Protein AF-A0A5S3TM80-F1 (afdb_monomer)

Sequence (150 aa):
MHKAQFGEVESIKKPPHYEAIHQLALDIVNAPNKQQEWAAYNKIKEICDKFAGTPLDHPFQWETLADFTYQKPEVALSYYFKALELAMLFKLEDYLASINFAIAENYLEKANKAQALNFANTALTFAEQAADDELQLEINELILEANSLP

Solvent-accessible surface area (backbone atoms only — not comparable to full-atom values): 7922 Å² total; per-residue (Å²): 141,88,72,69,71,66,60,56,61,61,51,70,75,47,57,83,52,47,70,62,46,51,52,32,52,52,40,35,78,67,34,94,45,69,68,52,22,49,54,26,50,50,52,42,46,49,54,44,67,74,29,58,93,42,97,64,47,51,28,67,56,30,39,57,46,19,70,74,27,70,94,40,58,74,59,16,49,54,28,31,53,54,13,43,54,42,18,61,74,68,66,36,50,69,56,44,13,54,43,27,37,56,52,10,53,58,24,43,78,68,67,34,40,72,56,12,45,55,28,26,55,52,10,39,58,27,19,61,74,66,66,36,66,66,60,37,50,57,37,50,51,51,47,55,54,36,66,68,51,134

Mean predicted aligned error: 4.56 Å

pLDDT: mean 93.13, std 14.18, range [37.88, 98.88]

Radius of gyration: 16.48 Å; Cα contacts (8 Å, |Δi|>4): 174; chains: 1; bounding box: 35×47×52 Å

Secondary structure (DSSP, 8-state):
---SHHHHHHHHTS-TTHHHHHHHHHHHHT-SSHHHHHHHHHHHHHHHHHHTTSTT--HHHHHHHHHTTTT-HHHHHHHHHHHHHHHHHHT-HHHHHHHHHHHHHHHHHTT-HHHHHHHHHHHHHHHHHHT-HHHHHHHHHHHHHHHH--

Foldseek 3Di:
DPDPPPVVLVVQQDQLCVVLLVVLLVQLVPPPDPVSNVVSLVVLVVVQVVCPPHSNHALVSLQSSLVSVVVPLVVSLVSLVSSCVRCVVSVPLQSLLVSLQVQLVSCVVVLNLVSNLVSLVSSLVSCVVVVVVVSNVVSVVSNVSSVPRD

Nearest PDB structures (foldseek):
  4a1s-assembly1_B  TM=7.843E-01  e=2.585E-02  Drosophila melanogaster
  3sf4-assembly3_C  TM=8.174E-01  e=5.641E-02  Homo sapiens
  4wnf-assembly1_A  TM=7.995E-01  e=6.855E-02  Homo sapiens
  4g2v-assembly1_A  TM=8.040E-01  e=9.185E-02  Mus musculus
  8j07-assembly1_d3  TM=7.378E-01  e=1.116E-01  Homo sapiens

Structure (mmCIF, N/CA/C/O backbone):
data_AF-A0A5S3TM80-F1
#
_entry.id   AF-A0A5S3TM80-F1
#
loop_
_atom_site.group_PDB
_atom_site.id
_atom_site.type_symbol
_atom_site.label_atom_id
_atom_site.label_alt_id
_atom_site.label_comp_id
_atom_site.label_asym_id
_atom_site.label_entity_id
_atom_site.label_seq_id
_atom_site.pdbx_PDB_ins_code
_atom_site.Cartn_x
_atom_site.Cartn_y
_atom_site.Cartn_z
_atom_site.occupancy
_atom_site.B_iso_or_equiv
_atom_site.auth_seq_id
_atom_site.auth_comp_id
_atom_site.auth_asym_id
_atom_site.auth_atom_id
_atom_site.pdbx_PDB_model_num
ATOM 1 N N . MET A 1 1 ? 11.636 24.525 -30.839 1.00 37.88 1 MET A N 1
ATOM 2 C CA . MET A 1 1 ? 11.981 23.231 -30.213 1.00 37.88 1 MET A CA 1
ATOM 3 C C . MET A 1 1 ? 11.104 23.066 -28.977 1.00 37.88 1 MET A C 1
ATOM 5 O O . MET A 1 1 ? 11.407 23.665 -27.958 1.00 37.88 1 MET A O 1
ATOM 9 N N . HIS A 1 2 ? 9.953 22.395 -29.091 1.00 44.50 2 HIS A N 1
ATOM 10 C CA . HIS A 1 2 ? 9.015 22.231 -27.965 1.00 44.50 2 HIS A CA 1
ATOM 11 C C . HIS A 1 2 ? 8.104 21.008 -28.192 1.00 44.50 2 HIS A C 1
ATOM 13 O O . HIS A 1 2 ? 6.896 21.125 -28.348 1.00 44.50 2 HIS A O 1
ATOM 19 N N . LYS A 1 3 ? 8.711 19.821 -28.337 1.00 40.41 3 LYS A N 1
ATOM 20 C CA . LYS A 1 3 ? 7.982 18.542 -28.467 1.00 40.41 3 LYS A CA 1
ATOM 21 C C . LYS A 1 3 ? 8.436 17.451 -27.484 1.00 40.41 3 LYS A C 1
ATOM 23 O O . LYS A 1 3 ? 7.813 16.402 -27.454 1.00 40.41 3 LYS A O 1
ATOM 28 N N . ALA A 1 4 ? 9.473 17.683 -26.673 1.00 44.47 4 ALA A N 1
ATOM 29 C CA . ALA A 1 4 ? 10.022 16.657 -25.776 1.00 44.47 4 ALA A CA 1
ATOM 30 C C . ALA A 1 4 ? 9.222 16.471 -24.469 1.00 44.47 4 ALA A C 1
ATOM 32 O O . ALA A 1 4 ? 9.268 15.406 -23.872 1.00 44.47 4 ALA A O 1
ATOM 33 N N . GLN A 1 5 ? 8.441 17.470 -24.049 1.00 42.34 5 GLN A N 1
ATOM 34 C CA . GLN A 1 5 ? 7.884 17.501 -22.693 1.00 42.34 5 GLN A CA 1
ATOM 35 C C . GLN A 1 5 ? 6.614 16.651 -22.501 1.00 42.34 5 GLN A C 1
ATOM 37 O O . GLN A 1 5 ? 6.287 16.300 -21.377 1.00 42.34 5 GLN A O 1
ATOM 42 N N . PHE A 1 6 ? 5.906 16.279 -23.575 1.00 40.00 6 PHE A N 1
ATOM 43 C CA . PHE A 1 6 ? 4.679 15.472 -23.467 1.00 40.00 6 PHE A CA 1
ATOM 44 C C . PHE A 1 6 ? 4.953 13.963 -23.359 1.00 40.00 6 PHE A C 1
ATOM 46 O O . PHE A 1 6 ? 4.202 13.262 -22.691 1.00 40.00 6 PHE A O 1
ATOM 53 N N . GLY A 1 7 ? 6.042 13.465 -23.960 1.00 39.78 7 GLY A N 1
ATOM 54 C CA . GLY A 1 7 ? 6.388 12.037 -23.922 1.00 39.78 7 GLY A CA 1
ATOM 55 C C . GLY A 1 7 ? 6.984 11.581 -22.586 1.00 39.78 7 GLY A C 1
ATOM 56 O O . GLY A 1 7 ? 6.735 10.461 -22.154 1.00 39.78 7 GLY A O 1
ATOM 57 N N . GLU A 1 8 ? 7.734 12.453 -21.905 1.00 46.50 8 GLU A N 1
ATOM 58 C CA . GLU A 1 8 ? 8.331 12.135 -20.601 1.00 46.50 8 GLU A CA 1
ATOM 59 C C . GLU A 1 8 ? 7.269 12.053 -19.492 1.00 46.50 8 GLU A C 1
ATOM 61 O O . GLU A 1 8 ? 7.284 11.112 -18.703 1.00 46.50 8 GLU A O 1
ATOM 66 N N . VAL A 1 9 ? 6.286 12.962 -19.478 1.00 48.94 9 VAL A N 1
ATOM 67 C CA . VAL A 1 9 ? 5.228 12.997 -18.446 1.00 48.94 9 VAL A CA 1
ATOM 68 C C . VAL A 1 9 ? 4.301 11.778 -18.529 1.00 48.94 9 VAL A C 1
ATOM 70 O O . VAL A 1 9 ? 3.896 11.243 -17.501 1.00 48.94 9 VAL A O 1
ATOM 73 N N . GLU A 1 10 ? 3.995 11.291 -19.734 1.00 51.66 10 GLU A N 1
ATOM 74 C CA . GLU A 1 10 ? 3.165 10.092 -19.924 1.00 51.66 10 GLU A CA 1
ATOM 75 C C . GLU A 1 10 ? 3.924 8.797 -19.580 1.00 51.66 10 GLU A C 1
ATOM 77 O O . GLU A 1 10 ? 3.322 7.825 -19.123 1.00 51.66 10 GLU A O 1
ATOM 82 N N . SER A 1 11 ? 5.256 8.794 -19.736 1.00 59.44 11 SER A N 1
ATOM 83 C CA . SER A 1 11 ? 6.105 7.660 -19.347 1.00 59.44 11 SER A CA 1
ATOM 84 C C . SER A 1 11 ? 6.215 7.478 -17.831 1.00 59.44 11 SER A C 1
ATOM 86 O O . SER A 1 11 ? 6.254 6.343 -17.371 1.00 59.44 11 SER A O 1
ATOM 88 N N . ILE A 1 12 ? 6.189 8.572 -17.059 1.00 63.25 12 ILE A N 1
ATOM 89 C CA . ILE A 1 12 ? 6.304 8.548 -15.589 1.00 63.25 12 ILE A CA 1
ATOM 90 C C . ILE A 1 12 ? 5.065 7.930 -14.928 1.00 63.25 12 ILE A C 1
ATOM 92 O O . ILE A 1 12 ? 5.178 7.333 -13.864 1.00 63.25 12 ILE A O 1
ATOM 96 N N . LYS A 1 13 ? 3.890 8.030 -15.566 1.00 74.81 13 LYS A N 1
ATOM 97 C CA . LYS A 1 13 ? 2.640 7.448 -15.051 1.00 74.81 13 LYS A CA 1
ATOM 98 C C . LYS A 1 13 ? 2.582 5.923 -15.147 1.00 74.81 13 LYS A C 1
ATOM 100 O O . LYS A 1 13 ? 1.750 5.309 -14.488 1.00 74.81 13 LYS A O 1
ATOM 105 N N . LYS A 1 14 ? 3.392 5.310 -16.015 1.00 86.75 14 LYS A N 1
ATOM 106 C CA . LYS A 1 14 ? 3.361 3.862 -16.235 1.00 86.75 14 LYS A CA 1
ATOM 107 C C . LYS A 1 14 ? 4.418 3.195 -15.362 1.00 86.75 14 LYS A C 1
ATOM 109 O O . LYS A 1 14 ? 5.595 3.514 -15.527 1.00 86.75 14 LYS A O 1
ATOM 114 N N . PRO A 1 15 ? 4.049 2.221 -14.512 1.0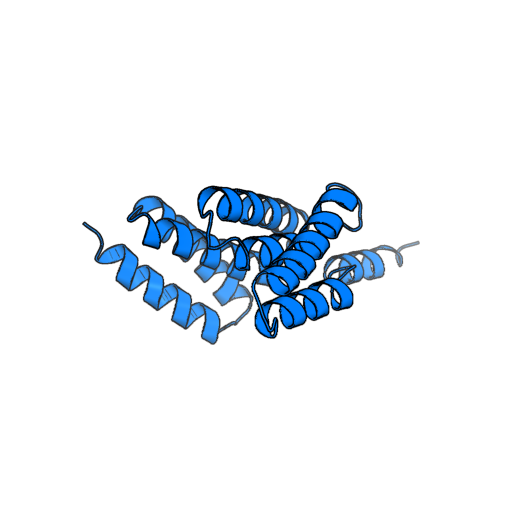0 91.75 15 PRO A N 1
ATOM 115 C CA . PRO A 1 15 ? 5.030 1.502 -13.717 1.00 91.75 15 PRO A CA 1
ATOM 116 C C . PRO A 1 15 ? 6.022 0.771 -14.637 1.00 91.75 15 PRO A C 1
ATOM 118 O O . PRO A 1 15 ? 5.607 -0.112 -15.395 1.00 91.75 15 PRO A O 1
ATOM 121 N N . PRO A 1 16 ? 7.333 1.068 -14.573 1.00 93.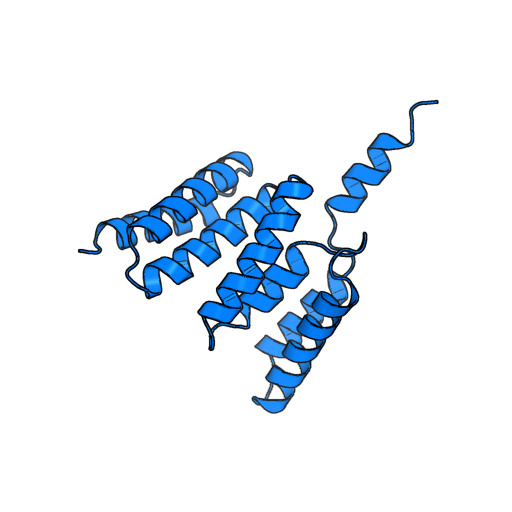12 16 PRO A N 1
ATOM 122 C CA . PRO A 1 16 ? 8.324 0.482 -15.482 1.00 93.12 16 PRO A CA 1
ATOM 123 C C . PRO A 1 16 ? 8.429 -1.045 -15.379 1.00 93.12 16 PRO A C 1
ATOM 125 O O . PRO A 1 16 ? 8.865 -1.717 -16.314 1.00 93.12 16 PRO A O 1
ATOM 128 N N . HIS A 1 17 ? 8.022 -1.593 -14.234 1.00 94.94 17 HIS A N 1
ATOM 129 C CA . HIS A 1 17 ? 8.066 -3.016 -13.913 1.00 94.94 17 HIS A CA 1
ATOM 130 C C . HIS A 1 17 ? 6.675 -3.625 -13.706 1.00 94.94 17 HIS A C 1
ATOM 132 O O . HIS A 1 17 ? 6.578 -4.662 -13.056 1.00 94.94 17 HIS A O 1
ATOM 138 N N . TYR A 1 18 ? 5.619 -3.008 -14.262 1.00 96.06 18 TYR A N 1
ATOM 139 C CA . TYR A 1 18 ? 4.230 -3.438 -14.063 1.00 96.06 18 TYR A CA 1
ATOM 140 C C . TYR A 1 18 ? 4.043 -4.949 -14.243 1.00 96.06 18 TYR A C 1
ATOM 142 O O . TYR A 1 18 ? 3.686 -5.631 -13.291 1.00 96.06 18 TYR A O 1
ATOM 150 N N . GLU A 1 19 ? 4.376 -5.485 -15.421 1.00 97.31 19 GLU A N 1
ATOM 151 C CA . GLU A 1 19 ? 4.172 -6.906 -15.745 1.00 97.31 19 GLU A CA 1
ATOM 152 C C . GLU A 1 19 ? 4.916 -7.846 -14.788 1.00 97.31 19 GLU A C 1
ATOM 154 O O . GLU A 1 19 ? 4.380 -8.861 -14.349 1.00 97.31 19 GLU A O 1
ATOM 159 N N . ALA A 1 20 ? 6.157 -7.501 -14.433 1.00 98.00 20 ALA A N 1
ATOM 160 C CA . ALA A 1 20 ? 6.971 -8.325 -13.546 1.00 98.00 20 ALA A CA 1
ATOM 161 C C . ALA A 1 20 ? 6.411 -8.334 -12.118 1.00 98.00 20 ALA A C 1
ATOM 163 O O . ALA A 1 20 ? 6.294 -9.396 -11.512 1.00 98.00 20 ALA A O 1
ATOM 164 N N . ILE A 1 21 ? 6.052 -7.163 -11.591 1.00 98.44 21 ILE A N 1
ATOM 165 C CA . ILE A 1 21 ? 5.494 -7.018 -10.243 1.00 98.44 21 ILE A CA 1
ATOM 166 C C . ILE A 1 21 ? 4.097 -7.641 -10.171 1.00 98.44 21 ILE A C 1
ATOM 168 O O . ILE A 1 21 ? 3.826 -8.395 -9.243 1.00 98.44 21 ILE A O 1
ATOM 172 N N . HIS A 1 22 ? 3.245 -7.410 -11.174 1.00 98.00 22 HIS A N 1
ATOM 173 C CA . HIS A 1 22 ? 1.907 -7.991 -11.246 1.00 98.00 22 HIS A CA 1
ATOM 174 C C . HIS A 1 22 ? 1.956 -9.522 -11.296 1.00 98.00 22 HIS A C 1
ATOM 176 O O . HIS A 1 22 ? 1.273 -10.184 -10.518 1.00 98.00 22 HIS A O 1
ATOM 182 N N . GLN A 1 23 ? 2.818 -10.104 -12.138 1.00 98.56 23 GLN A N 1
ATOM 183 C CA . GLN A 1 23 ? 2.980 -11.557 -12.176 1.00 98.56 23 GLN A CA 1
ATOM 184 C C . GLN A 1 23 ? 3.478 -12.111 -10.834 1.00 98.56 23 GLN A C 1
ATOM 186 O O . GLN A 1 23 ? 2.976 -13.130 -10.374 1.00 98.56 23 GLN A O 1
ATOM 191 N N . LEU A 1 24 ? 4.426 -11.439 -10.173 1.00 98.69 24 LEU A N 1
ATOM 192 C CA . LEU A 1 24 ? 4.900 -11.864 -8.853 1.00 98.69 24 LEU A CA 1
ATOM 193 C C . LEU A 1 24 ? 3.817 -11.744 -7.774 1.00 98.69 24 LEU A C 1
ATOM 195 O O . LEU A 1 24 ? 3.737 -12.610 -6.909 1.00 98.69 24 LEU A O 1
ATOM 199 N N . ALA A 1 25 ? 2.961 -10.724 -7.834 1.00 98.50 25 ALA A N 1
ATOM 200 C CA . ALA A 1 25 ? 1.801 -10.604 -6.955 1.00 98.50 25 ALA A CA 1
ATOM 201 C C . ALA A 1 25 ? 0.832 -11.783 -7.148 1.00 98.50 25 ALA A C 1
ATOM 203 O O . ALA A 1 25 ? 0.403 -12.405 -6.175 1.00 98.50 25 ALA A O 1
ATOM 204 N N . LEU A 1 26 ? 0.551 -12.162 -8.401 1.00 98.50 26 LEU A N 1
ATOM 205 C CA . LEU A 1 26 ? -0.233 -13.361 -8.707 1.00 98.50 26 LEU A CA 1
ATOM 206 C C . LEU A 1 26 ? 0.451 -14.637 -8.200 1.00 98.50 26 LEU A C 1
ATOM 208 O O . LEU A 1 26 ? -0.232 -15.524 -7.689 1.00 98.50 26 LEU A O 1
ATOM 212 N N . ASP A 1 27 ? 1.777 -14.737 -8.306 1.00 98.62 27 ASP A N 1
ATOM 213 C CA . ASP A 1 27 ? 2.538 -15.879 -7.793 1.00 98.62 27 ASP A CA 1
ATOM 214 C C . ASP A 1 27 ? 2.448 -15.982 -6.258 1.00 98.62 27 ASP A C 1
ATOM 216 O O . ASP A 1 27 ? 2.396 -17.095 -5.736 1.00 98.62 27 ASP A O 1
ATOM 220 N N . ILE A 1 28 ? 2.394 -14.854 -5.533 1.00 98.44 28 ILE A N 1
ATOM 221 C CA . ILE A 1 28 ? 2.165 -14.818 -4.077 1.00 98.44 28 ILE A CA 1
ATOM 222 C C . ILE A 1 28 ? 0.760 -15.331 -3.753 1.00 98.44 28 ILE A C 1
ATOM 224 O O . ILE A 1 28 ? 0.617 -16.252 -2.950 1.00 98.44 28 ILE A O 1
ATOM 228 N N . VAL A 1 29 ? -0.271 -14.775 -4.399 1.00 98.12 29 VAL A N 1
ATOM 229 C CA . VAL A 1 29 ? -1.682 -15.129 -4.153 1.00 98.12 29 VAL A CA 1
ATOM 230 C C . VAL A 1 29 ? -1.964 -16.601 -4.476 1.00 98.12 29 VAL A C 1
ATOM 232 O O . VAL A 1 29 ? -2.711 -17.262 -3.758 1.00 98.12 29 VAL A O 1
ATOM 235 N N . ASN A 1 30 ? -1.344 -17.135 -5.531 1.00 98.25 30 ASN A N 1
ATOM 236 C CA . ASN A 1 30 ? -1.545 -18.513 -5.987 1.00 98.25 30 ASN A CA 1
ATOM 237 C C . ASN A 1 30 ? -0.490 -19.501 -5.456 1.00 98.25 30 ASN A C 1
ATOM 239 O O . ASN A 1 30 ? -0.421 -20.643 -5.922 1.00 98.25 30 ASN A O 1
ATOM 243 N N . ALA A 1 31 ? 0.357 -19.089 -4.508 1.00 98.12 31 ALA A N 1
ATOM 244 C CA . ALA A 1 31 ? 1.437 -19.926 -4.006 1.00 98.12 31 ALA A CA 1
ATOM 245 C C . ALA A 1 31 ? 0.896 -21.202 -3.326 1.00 98.12 31 ALA A C 1
ATOM 247 O O . ALA A 1 31 ? 0.094 -21.121 -2.394 1.00 98.12 31 ALA A O 1
ATOM 248 N N . PRO A 1 32 ? 1.373 -22.407 -3.700 1.00 97.56 32 PRO A N 1
ATOM 249 C CA . PRO A 1 32 ? 0.880 -23.648 -3.104 1.00 97.56 32 PRO A CA 1
ATOM 250 C C . PRO A 1 32 ? 1.435 -23.893 -1.692 1.00 97.56 32 PRO A C 1
ATOM 252 O O . PRO A 1 32 ? 0.947 -24.771 -0.983 1.00 97.56 32 PRO A O 1
ATOM 255 N N . ASN A 1 33 ? 2.474 -23.159 -1.281 1.00 97.81 33 ASN A N 1
ATOM 256 C CA . ASN A 1 33 ? 2.957 -23.117 0.095 1.00 97.81 33 ASN A CA 1
ATOM 257 C C . ASN A 1 33 ? 3.775 -21.839 0.367 1.00 97.81 33 ASN A C 1
ATOM 259 O O . ASN A 1 33 ? 4.147 -21.094 -0.542 1.00 97.81 33 ASN A O 1
ATOM 263 N N . LYS A 1 34 ? 4.112 -21.635 1.647 1.00 96.06 34 LYS A N 1
ATOM 264 C CA . LYS A 1 34 ? 4.850 -20.463 2.139 1.00 96.06 34 LYS A CA 1
ATOM 265 C C . LYS A 1 34 ? 6.228 -20.269 1.501 1.00 96.06 34 LYS A C 1
ATOM 267 O O . LYS A 1 34 ? 6.688 -19.137 1.415 1.00 96.06 34 LYS A O 1
ATOM 272 N N . GLN A 1 35 ? 6.891 -21.331 1.037 1.00 97.94 35 GLN A N 1
ATOM 273 C CA . GLN A 1 35 ? 8.196 -21.206 0.388 1.00 97.94 35 GLN A CA 1
ATOM 274 C C . GLN A 1 35 ? 8.081 -20.507 -0.971 1.00 97.94 35 GLN A C 1
ATOM 276 O O . GLN A 1 35 ? 8.898 -19.634 -1.260 1.00 97.94 35 GLN A O 1
ATOM 281 N N . GLN A 1 36 ? 7.090 -20.860 -1.802 1.00 98.25 36 GLN A N 1
ATOM 282 C CA . GLN A 1 36 ? 6.880 -20.164 -3.078 1.00 98.25 36 GLN A CA 1
ATOM 283 C C . GLN A 1 36 ? 6.335 -18.750 -2.883 1.00 98.25 36 GLN A C 1
ATOM 285 O O . GLN A 1 36 ? 6.795 -17.844 -3.571 1.00 98.25 36 GLN A O 1
ATOM 290 N N . GLU A 1 37 ? 5.445 -18.554 -1.906 1.00 97.94 37 GLU A N 1
ATOM 291 C CA . GLU A 1 37 ? 4.954 -17.227 -1.513 1.00 97.94 37 GLU A CA 1
ATOM 292 C C . GLU A 1 37 ? 6.131 -16.295 -1.191 1.00 97.94 37 GLU A C 1
ATOM 294 O O . GLU A 1 37 ? 6.288 -15.228 -1.781 1.00 97.94 37 GLU A O 1
ATOM 299 N N . TRP A 1 38 ? 7.042 -16.750 -0.325 1.00 97.62 38 TRP A N 1
ATOM 300 C CA . TRP A 1 38 ? 8.228 -15.986 0.057 1.00 97.62 38 TRP A CA 1
ATOM 301 C C . TRP A 1 38 ? 9.218 -15.804 -1.091 1.00 97.62 38 TRP A C 1
ATOM 303 O O . TRP A 1 38 ? 9.871 -14.766 -1.176 1.00 97.62 38 TRP A O 1
ATOM 313 N N . ALA A 1 39 ? 9.353 -16.788 -1.983 1.00 98.44 39 ALA A N 1
ATOM 314 C CA . ALA A 1 39 ? 10.215 -16.655 -3.151 1.00 98.44 39 ALA A CA 1
ATOM 315 C C . ALA A 1 39 ? 9.721 -15.552 -4.101 1.00 98.44 39 ALA A C 1
ATOM 317 O O . ALA A 1 39 ? 10.540 -14.798 -4.623 1.00 98.44 39 ALA A O 1
ATOM 318 N N . ALA A 1 40 ? 8.407 -15.436 -4.308 1.00 98.62 40 ALA A N 1
ATOM 319 C CA . ALA A 1 40 ? 7.820 -14.372 -5.117 1.00 98.62 40 ALA A CA 1
ATOM 320 C C . ALA A 1 40 ? 7.921 -13.005 -4.419 1.00 98.62 40 ALA A C 1
ATOM 322 O O . ALA A 1 40 ? 8.428 -12.056 -5.017 1.00 98.62 40 ALA A O 1
ATOM 323 N N . TYR A 1 41 ? 7.580 -12.933 -3.128 1.00 98.62 41 TYR A N 1
ATOM 324 C CA . TYR A 1 41 ? 7.761 -11.731 -2.303 1.00 98.62 41 TYR A CA 1
ATOM 325 C C . TYR A 1 41 ? 9.202 -11.197 -2.352 1.00 98.62 41 TYR A C 1
ATOM 327 O O . TYR A 1 41 ? 9.433 -10.012 -2.594 1.00 98.62 41 TYR A O 1
ATOM 335 N N . ASN A 1 42 ? 10.201 -12.071 -2.186 1.00 98.56 42 ASN A N 1
ATOM 336 C CA . ASN A 1 42 ? 11.604 -11.658 -2.207 1.00 98.56 42 ASN A CA 1
ATOM 337 C C . ASN A 1 42 ? 12.027 -11.102 -3.572 1.00 98.56 42 ASN A C 1
ATOM 339 O O . ASN A 1 42 ? 12.819 -10.167 -3.613 1.00 98.56 42 ASN A O 1
ATOM 343 N N . LYS A 1 43 ? 11.469 -11.604 -4.679 1.00 98.75 43 LYS A N 1
ATOM 344 C CA . LYS A 1 43 ? 11.727 -11.036 -6.011 1.00 98.75 43 LYS A CA 1
ATOM 345 C C . LYS A 1 43 ? 11.126 -9.640 -6.171 1.00 98.75 43 LYS A C 1
ATOM 347 O O . LYS A 1 43 ? 11.774 -8.786 -6.769 1.00 98.75 43 LYS A O 1
ATOM 352 N N . ILE A 1 44 ? 9.932 -9.383 -5.622 1.00 98.75 44 ILE A N 1
ATOM 353 C CA . ILE A 1 44 ? 9.361 -8.024 -5.580 1.00 98.75 44 ILE A CA 1
ATOM 354 C C . ILE A 1 44 ? 10.321 -7.106 -4.819 1.00 98.75 44 ILE A C 1
ATOM 356 O O . ILE A 1 44 ? 10.707 -6.052 -5.325 1.00 98.75 44 ILE A O 1
ATOM 360 N N . LYS A 1 45 ? 10.784 -7.544 -3.643 1.00 98.62 45 LYS A N 1
ATOM 361 C CA . LYS A 1 45 ? 11.745 -6.788 -2.835 1.00 98.62 45 LYS A CA 1
ATOM 362 C C . LYS A 1 45 ? 13.059 -6.520 -3.576 1.00 98.62 45 LYS A C 1
ATOM 364 O O . LYS A 1 45 ? 13.558 -5.401 -3.535 1.00 98.62 45 LYS A O 1
ATOM 369 N N . GLU A 1 46 ? 13.610 -7.513 -4.271 1.00 98.69 46 GLU A N 1
ATOM 370 C CA . GLU A 1 46 ? 14.828 -7.361 -5.076 1.00 98.69 46 GLU A CA 1
ATOM 371 C C . GLU A 1 46 ? 14.663 -6.316 -6.185 1.00 98.69 46 GLU A C 1
ATOM 373 O O . GLU A 1 46 ? 15.586 -5.538 -6.423 1.00 98.69 46 GLU A O 1
ATOM 378 N N . ILE A 1 47 ? 13.501 -6.267 -6.849 1.00 98.44 47 ILE A N 1
ATOM 379 C CA . ILE A 1 47 ? 13.195 -5.230 -7.846 1.00 98.44 47 ILE A CA 1
ATOM 380 C C . ILE A 1 47 ? 13.182 -3.851 -7.174 1.00 98.44 47 ILE A C 1
ATOM 382 O O . ILE A 1 47 ? 13.870 -2.946 -7.650 1.00 98.44 47 ILE A O 1
ATOM 386 N N . CYS A 1 48 ? 12.482 -3.713 -6.044 1.00 98.50 48 CYS A N 1
ATOM 387 C CA . CYS A 1 48 ? 12.413 -2.460 -5.290 1.00 98.50 48 CYS A CA 1
ATOM 388 C C . CYS A 1 48 ? 13.811 -1.963 -4.893 1.00 98.50 48 CYS A C 1
ATOM 390 O O . CYS A 1 48 ? 14.197 -0.846 -5.231 1.00 98.50 48 CYS A O 1
ATOM 392 N N . ASP A 1 49 ? 14.609 -2.815 -4.245 1.00 98.25 49 ASP A N 1
ATOM 393 C CA . ASP A 1 49 ? 15.952 -2.462 -3.777 1.00 98.25 49 ASP A CA 1
ATOM 394 C C . ASP A 1 49 ? 16.898 -2.124 -4.943 1.00 98.25 49 ASP A C 1
ATOM 396 O O . ASP A 1 49 ? 17.709 -1.204 -4.846 1.00 98.25 49 ASP A O 1
ATOM 400 N N . LYS A 1 50 ? 16.806 -2.863 -6.057 1.00 98.19 50 LYS A N 1
ATOM 401 C CA . LYS A 1 50 ? 17.674 -2.676 -7.228 1.00 98.19 50 LYS A CA 1
ATOM 402 C C . LYS A 1 50 ? 17.440 -1.338 -7.924 1.00 98.19 50 LYS A C 1
ATOM 404 O O . LYS A 1 50 ? 18.396 -0.762 -8.446 1.00 98.19 50 LYS A O 1
ATOM 409 N N . PHE A 1 51 ? 16.190 -0.885 -7.987 1.00 97.62 51 PHE A N 1
ATOM 410 C CA . PHE A 1 51 ? 15.812 0.323 -8.721 1.00 97.62 51 PHE A CA 1
ATOM 411 C C . PHE A 1 51 ? 15.545 1.531 -7.825 1.00 97.62 51 PHE A C 1
ATOM 413 O O . PHE A 1 51 ? 15.307 2.612 -8.363 1.00 97.62 51 PHE A O 1
ATOM 420 N N . ALA A 1 52 ? 15.661 1.390 -6.502 1.00 97.62 52 ALA A N 1
ATOM 421 C CA . ALA A 1 52 ? 15.517 2.474 -5.539 1.00 97.62 52 ALA A CA 1
ATOM 422 C C . ALA A 1 52 ? 16.335 3.722 -5.932 1.00 97.62 52 ALA A C 1
ATOM 424 O O . ALA A 1 52 ? 17.550 3.656 -6.130 1.00 97.62 52 ALA A O 1
ATOM 425 N N . GLY A 1 53 ? 15.669 4.873 -6.044 1.00 95.25 53 GLY A N 1
ATOM 426 C CA . GLY A 1 53 ? 16.283 6.158 -6.400 1.00 95.25 53 GLY A CA 1
ATOM 427 C C . GLY A 1 53 ? 16.728 6.295 -7.862 1.00 95.25 53 GLY A C 1
ATOM 428 O O . GLY A 1 53 ? 17.322 7.310 -8.227 1.00 95.25 53 GLY A O 1
ATOM 429 N N . THR A 1 54 ? 16.461 5.301 -8.710 1.00 95.94 54 THR A N 1
ATOM 430 C CA . THR A 1 54 ? 16.706 5.383 -10.157 1.00 95.94 54 THR A CA 1
ATOM 431 C C . THR A 1 54 ? 15.475 5.937 -10.887 1.00 95.94 54 THR A C 1
ATOM 433 O O . THR A 1 54 ? 14.385 5.951 -10.322 1.00 95.94 54 THR A O 1
ATOM 436 N N . PRO A 1 55 ? 15.578 6.325 -12.173 1.00 92.50 55 PRO A N 1
ATOM 437 C CA . PRO A 1 55 ? 14.405 6.686 -12.978 1.00 92.50 55 PRO A CA 1
ATOM 438 C C . PRO A 1 55 ? 13.384 5.554 -13.181 1.00 92.50 55 PRO A C 1
ATOM 440 O O . PRO A 1 55 ? 12.320 5.797 -13.738 1.00 92.50 55 PRO A O 1
ATOM 443 N N . LEU A 1 56 ? 13.725 4.320 -12.793 1.00 94.75 56 LEU A N 1
ATOM 444 C CA . LEU A 1 56 ? 12.830 3.164 -12.838 1.00 94.75 56 LEU A CA 1
ATOM 445 C C . LEU A 1 56 ? 12.139 2.906 -11.488 1.00 94.75 56 LEU A C 1
ATOM 447 O O . LEU A 1 56 ? 11.355 1.966 -11.376 1.00 94.75 56 LEU A O 1
ATOM 451 N N . ASP A 1 57 ? 12.430 3.722 -10.470 1.00 97.31 57 ASP A N 1
ATOM 452 C CA . ASP A 1 57 ? 11.746 3.676 -9.183 1.00 97.31 57 ASP A CA 1
ATOM 453 C C . ASP A 1 57 ? 10.335 4.255 -9.318 1.00 97.31 57 ASP A C 1
ATOM 455 O O . ASP A 1 57 ? 10.158 5.350 -9.851 1.00 97.31 57 ASP A O 1
ATOM 459 N N . HIS A 1 58 ? 9.325 3.531 -8.848 1.00 97.75 58 HIS A N 1
ATOM 460 C CA . HIS A 1 58 ? 7.922 3.898 -9.037 1.00 97.75 58 HIS A CA 1
ATOM 461 C C . HIS A 1 58 ? 7.090 3.466 -7.820 1.00 97.75 58 HIS A C 1
ATOM 463 O O . HIS A 1 58 ? 7.370 2.400 -7.276 1.00 97.75 58 HIS A O 1
ATOM 469 N N . PRO A 1 59 ? 6.058 4.218 -7.384 1.00 98.31 59 PRO A N 1
ATOM 470 C CA . PRO A 1 59 ? 5.259 3.859 -6.205 1.00 98.31 59 PRO A CA 1
ATOM 471 C C . PRO A 1 59 ? 4.688 2.437 -6.249 1.00 98.31 59 PRO A C 1
ATOM 473 O O . PRO A 1 59 ? 4.823 1.714 -5.270 1.00 98.31 59 PRO A O 1
ATOM 476 N N . PHE A 1 60 ? 4.154 2.014 -7.402 1.00 98.12 60 PHE A N 1
ATOM 477 C CA . PHE A 1 60 ? 3.545 0.689 -7.603 1.00 98.12 60 PHE A CA 1
ATOM 478 C C . PHE A 1 60 ? 4.335 -0.481 -6.993 1.00 98.12 60 PHE A C 1
ATOM 480 O O . PHE A 1 60 ? 3.763 -1.295 -6.284 1.00 98.12 60 PHE A O 1
ATOM 487 N N . GLN A 1 61 ? 5.651 -0.573 -7.226 1.00 98.25 61 GLN A N 1
ATOM 488 C CA . GLN A 1 61 ? 6.430 -1.714 -6.721 1.00 98.25 61 GLN A CA 1
ATOM 489 C C . GLN A 1 61 ? 6.545 -1.715 -5.189 1.00 98.25 61 GLN A C 1
ATOM 491 O O . GLN A 1 61 ? 6.531 -2.777 -4.572 1.00 98.25 61 GLN A O 1
ATOM 496 N N . TRP A 1 62 ? 6.635 -0.527 -4.584 1.00 98.81 62 TRP A N 1
ATOM 497 C CA . TRP A 1 62 ? 6.750 -0.358 -3.138 1.00 98.81 62 TRP A CA 1
ATOM 498 C C . TRP A 1 62 ? 5.417 -0.563 -2.431 1.00 98.81 62 TRP A C 1
ATOM 500 O O . TRP A 1 62 ? 5.397 -1.187 -1.376 1.00 98.81 62 TRP A O 1
ATOM 510 N N . GLU A 1 63 ? 4.327 -0.075 -3.022 1.00 98.69 63 GLU A N 1
ATOM 511 C CA . GLU A 1 63 ? 2.965 -0.329 -2.552 1.00 98.69 63 GLU A CA 1
ATOM 512 C C . GLU A 1 63 ? 2.660 -1.828 -2.595 1.00 98.69 63 GLU A C 1
ATOM 514 O O . GLU A 1 63 ? 2.405 -2.418 -1.553 1.00 98.69 63 GLU A O 1
ATOM 519 N N . THR A 1 64 ? 2.865 -2.491 -3.740 1.00 98.62 64 THR A N 1
ATOM 520 C CA . THR A 1 64 ? 2.663 -3.946 -3.843 1.00 98.62 64 THR A CA 1
ATOM 521 C C . THR A 1 64 ? 3.539 -4.723 -2.854 1.00 98.62 64 THR A C 1
ATOM 523 O O . THR A 1 64 ? 3.099 -5.709 -2.265 1.00 98.62 64 THR A O 1
ATOM 526 N N . LEU A 1 65 ? 4.796 -4.309 -2.641 1.00 98.81 65 LEU A N 1
ATOM 527 C CA . LEU A 1 65 ? 5.641 -4.933 -1.621 1.00 98.81 65 LEU A CA 1
ATOM 528 C C . LEU A 1 65 ? 5.036 -4.770 -0.218 1.00 98.81 65 LEU A C 1
ATOM 530 O O . LEU A 1 65 ? 5.054 -5.719 0.569 1.00 98.81 65 LEU A O 1
ATOM 534 N N . ALA A 1 66 ? 4.520 -3.583 0.098 1.00 98.75 66 ALA A N 1
ATOM 535 C CA . ALA A 1 66 ? 3.898 -3.274 1.376 1.00 98.75 66 ALA A CA 1
ATOM 536 C C . ALA A 1 66 ? 2.619 -4.095 1.616 1.00 98.75 66 ALA A C 1
ATOM 538 O O . ALA A 1 66 ? 2.511 -4.686 2.694 1.00 98.75 66 ALA A O 1
ATOM 539 N N . ASP A 1 67 ? 1.748 -4.236 0.610 1.00 98.38 67 ASP A N 1
ATOM 540 C CA . ASP A 1 67 ? 0.512 -5.039 0.662 1.00 98.38 67 ASP A CA 1
ATOM 541 C C . ASP A 1 67 ? 0.799 -6.480 1.116 1.00 98.38 67 ASP A C 1
ATOM 543 O O . ASP A 1 67 ? 0.127 -7.053 1.977 1.00 98.38 67 ASP A O 1
ATOM 547 N N . PHE A 1 68 ? 1.884 -7.068 0.602 1.00 98.38 68 PHE A N 1
ATOM 548 C CA . PHE A 1 68 ? 2.306 -8.421 0.969 1.00 98.38 68 PHE A CA 1
ATOM 549 C C . PHE A 1 68 ? 3.192 -8.493 2.228 1.00 98.38 68 PHE A C 1
ATOM 551 O O . PHE A 1 68 ? 3.610 -9.581 2.629 1.00 98.38 68 PHE A O 1
ATOM 558 N N . THR A 1 69 ? 3.447 -7.368 2.907 1.00 98.00 69 THR A N 1
ATOM 559 C CA . THR A 1 69 ? 4.230 -7.281 4.160 1.00 98.00 69 THR A CA 1
ATOM 560 C C . THR A 1 69 ? 3.345 -7.296 5.424 1.00 98.00 69 THR A C 1
ATOM 562 O O . THR A 1 69 ? 3.789 -6.952 6.520 1.00 98.00 69 THR A O 1
ATOM 565 N N . TYR A 1 70 ? 2.101 -7.770 5.329 1.00 89.00 70 TYR A N 1
ATOM 566 C CA . TYR A 1 70 ? 1.100 -7.777 6.413 1.00 89.00 70 TYR A CA 1
ATOM 567 C C . TYR A 1 70 ? 1.561 -8.407 7.751 1.00 89.00 70 TYR A C 1
ATOM 569 O O . TYR A 1 70 ? 1.094 -8.037 8.824 1.00 89.00 70 TYR A O 1
ATOM 577 N N . GLN A 1 71 ? 2.526 -9.335 7.739 1.00 92.19 71 GLN A N 1
ATOM 578 C CA . GLN A 1 71 ? 3.051 -9.967 8.966 1.00 92.19 71 GLN A CA 1
ATOM 579 C C . GLN A 1 71 ? 3.944 -9.038 9.804 1.00 92.19 71 GLN A C 1
ATOM 581 O O . GLN A 1 71 ? 4.269 -9.353 10.952 1.00 92.19 71 GLN A O 1
ATOM 586 N N . LYS A 1 72 ? 4.406 -7.924 9.226 1.00 95.88 72 LYS A N 1
ATOM 587 C CA . LYS A 1 72 ? 5.280 -6.944 9.878 1.00 95.88 72 LYS A CA 1
ATOM 588 C C . LYS A 1 72 ? 4.770 -5.530 9.577 1.00 95.88 72 LYS A C 1
ATOM 590 O O . LYS A 1 72 ? 5.394 -4.839 8.773 1.00 95.88 72 LYS A O 1
ATOM 595 N N . PRO A 1 73 ? 3.703 -5.068 10.255 1.00 93.56 73 PRO A N 1
ATOM 596 C CA . PRO A 1 73 ? 3.060 -3.786 9.951 1.00 93.56 73 PRO A CA 1
ATOM 597 C C . PRO A 1 73 ? 4.013 -2.581 9.960 1.00 93.56 73 PRO A C 1
ATOM 599 O O . PRO A 1 73 ? 3.900 -1.692 9.130 1.00 93.56 73 PRO A O 1
ATOM 602 N N . GLU A 1 74 ? 5.016 -2.561 10.846 1.00 95.50 74 GLU A N 1
ATOM 603 C CA . GLU A 1 74 ? 6.018 -1.477 10.858 1.00 95.50 74 GLU A CA 1
ATOM 604 C C . GLU A 1 74 ? 6.908 -1.466 9.603 1.00 95.50 74 GLU A C 1
ATOM 606 O O . GLU A 1 74 ? 7.321 -0.411 9.126 1.00 95.50 74 GLU A O 1
ATOM 611 N N . VAL A 1 75 ? 7.203 -2.646 9.048 1.00 98.00 75 VAL A N 1
ATOM 612 C CA . VAL A 1 75 ? 7.966 -2.770 7.801 1.00 98.00 75 VAL A CA 1
ATOM 613 C C . VAL A 1 75 ? 7.076 -2.405 6.614 1.00 98.00 75 VAL A C 1
ATOM 615 O O . VAL A 1 75 ? 7.515 -1.636 5.762 1.00 98.00 75 VAL A O 1
ATOM 618 N N . ALA A 1 76 ? 5.825 -2.873 6.593 1.00 98.31 76 ALA A N 1
ATOM 619 C CA . ALA A 1 76 ? 4.842 -2.485 5.582 1.00 98.31 76 ALA A CA 1
ATOM 620 C C . ALA A 1 76 ? 4.673 -0.958 5.521 1.00 98.31 76 ALA A C 1
ATOM 622 O O . ALA A 1 76 ? 4.850 -0.369 4.460 1.00 98.31 76 ALA A O 1
ATOM 623 N N . LEU A 1 77 ? 4.473 -0.296 6.669 1.00 98.38 77 LEU A N 1
ATOM 624 C CA . LEU A 1 77 ? 4.396 1.166 6.755 1.00 98.38 77 LEU A CA 1
ATOM 625 C C . LEU A 1 77 ? 5.629 1.856 6.165 1.00 98.38 77 LEU A C 1
ATOM 627 O O . LEU A 1 77 ? 5.488 2.831 5.434 1.00 98.38 77 LEU A O 1
ATOM 631 N N . SER A 1 78 ? 6.840 1.353 6.427 1.00 98.56 78 SER A N 1
ATOM 632 C CA . SER A 1 78 ? 8.054 1.929 5.830 1.00 98.56 78 SER A CA 1
ATOM 633 C C . SER A 1 78 ? 8.082 1.836 4.299 1.00 98.56 78 SER A C 1
ATOM 635 O O . SER A 1 78 ? 8.575 2.754 3.642 1.00 98.56 78 SER A O 1
ATOM 637 N N . TYR A 1 79 ? 7.518 0.769 3.725 1.00 98.81 79 TYR A N 1
ATOM 638 C CA . TYR A 1 79 ? 7.383 0.616 2.278 1.00 98.81 79 TYR A CA 1
ATOM 639 C C . TYR A 1 79 ? 6.272 1.502 1.716 1.00 98.81 79 TYR A C 1
ATOM 641 O O . TYR A 1 79 ? 6.516 2.194 0.730 1.00 98.81 79 TYR A O 1
ATOM 649 N N . TYR A 1 80 ? 5.116 1.592 2.380 1.00 98.88 80 TYR A N 1
ATOM 650 C CA . TYR A 1 80 ? 4.070 2.538 1.988 1.00 98.88 80 TYR A CA 1
ATOM 651 C C . TYR A 1 80 ? 4.564 3.984 2.025 1.00 98.88 80 TYR A C 1
ATOM 653 O O . TYR A 1 80 ? 4.316 4.733 1.089 1.00 98.88 80 TYR A O 1
ATOM 661 N N . PHE A 1 81 ? 5.329 4.391 3.042 1.00 98.81 81 PHE A N 1
ATOM 662 C CA . PHE A 1 81 ? 5.905 5.738 3.075 1.00 98.81 81 PHE A CA 1
ATOM 663 C C . PHE A 1 81 ? 6.914 5.977 1.951 1.00 98.81 81 PHE A C 1
ATOM 665 O O . PHE A 1 81 ? 6.984 7.089 1.424 1.00 98.81 81 PHE A O 1
ATOM 672 N N . LYS A 1 82 ? 7.659 4.943 1.539 1.00 98.69 82 LYS A N 1
ATOM 673 C CA . LYS A 1 82 ? 8.529 5.037 0.365 1.00 98.69 82 LYS A CA 1
ATOM 674 C C . LYS A 1 82 ? 7.722 5.194 -0.924 1.00 98.69 82 LYS A C 1
ATOM 676 O O . LYS A 1 82 ? 8.059 6.040 -1.752 1.00 98.69 82 LYS A O 1
ATOM 681 N N . ALA A 1 83 ? 6.645 4.425 -1.070 1.00 98.75 83 ALA A N 1
ATOM 682 C CA . ALA A 1 83 ? 5.712 4.553 -2.181 1.00 98.75 83 ALA A CA 1
ATOM 683 C C . ALA A 1 83 ? 5.090 5.961 -2.211 1.00 98.75 83 ALA A C 1
ATOM 685 O O . ALA A 1 83 ? 5.099 6.618 -3.249 1.00 98.75 83 ALA A O 1
ATOM 686 N N . LEU A 1 84 ? 4.643 6.465 -1.057 1.00 98.75 84 LEU A N 1
ATOM 687 C CA . LEU A 1 84 ? 4.027 7.780 -0.906 1.00 98.75 84 LEU A CA 1
ATOM 688 C C . LEU A 1 84 ? 4.980 8.907 -1.322 1.00 98.75 84 LEU A C 1
ATOM 690 O O . LEU A 1 84 ? 4.575 9.817 -2.041 1.00 98.75 84 LEU A O 1
ATOM 694 N N . GLU A 1 85 ? 6.256 8.837 -0.923 1.00 98.56 85 GLU A N 1
ATOM 695 C CA . GLU A 1 85 ? 7.292 9.792 -1.343 1.00 98.56 85 GLU A CA 1
ATOM 696 C C . GLU A 1 85 ? 7.388 9.887 -2.874 1.00 98.56 85 GLU A C 1
ATOM 698 O O . GLU A 1 85 ? 7.384 10.986 -3.435 1.00 98.56 85 GLU A O 1
ATOM 703 N N . LEU A 1 86 ? 7.423 8.739 -3.557 1.00 98.00 86 LEU A N 1
ATOM 704 C CA . LEU A 1 86 ? 7.503 8.677 -5.016 1.00 98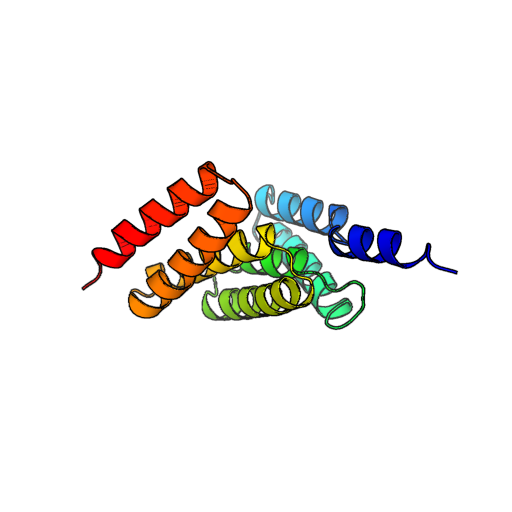.00 86 LEU A CA 1
ATOM 705 C C . LEU A 1 86 ? 6.205 9.153 -5.683 1.00 98.00 86 LEU A C 1
ATOM 707 O O . LEU A 1 86 ? 6.259 9.912 -6.650 1.00 98.00 86 LEU A O 1
ATOM 711 N N . ALA A 1 87 ? 5.041 8.764 -5.157 1.00 97.81 87 ALA A N 1
ATOM 712 C CA . ALA A 1 87 ? 3.744 9.205 -5.668 1.00 97.81 87 ALA A CA 1
ATOM 713 C C . ALA A 1 87 ? 3.577 10.731 -5.560 1.00 97.81 87 ALA A C 1
ATOM 715 O O . ALA A 1 87 ? 3.111 11.368 -6.506 1.00 97.81 87 ALA A O 1
ATOM 716 N N . MET A 1 88 ? 4.037 11.340 -4.458 1.00 97.06 88 MET A N 1
ATOM 717 C CA . MET A 1 88 ? 4.064 12.799 -4.292 1.00 97.06 88 MET A CA 1
ATOM 718 C C . MET A 1 88 ? 5.027 13.463 -5.281 1.00 97.06 88 MET A C 1
ATOM 720 O O . MET A 1 88 ? 4.672 14.459 -5.913 1.00 97.06 88 MET A O 1
ATOM 724 N N . LEU A 1 89 ? 6.236 12.909 -5.439 1.00 96.12 89 LEU A N 1
ATOM 725 C CA . LEU A 1 89 ? 7.248 13.429 -6.361 1.00 96.12 89 LEU A CA 1
ATOM 726 C C . LEU A 1 89 ? 6.744 13.441 -7.811 1.00 96.12 89 LEU A C 1
ATOM 728 O O . LEU A 1 89 ? 6.954 14.413 -8.539 1.00 96.12 89 LEU A O 1
ATOM 732 N N . PHE A 1 90 ? 6.067 12.369 -8.218 1.00 94.88 90 PHE A N 1
ATOM 733 C CA . PHE A 1 90 ? 5.560 12.183 -9.576 1.00 94.88 90 PHE A CA 1
ATOM 734 C C . PHE A 1 90 ? 4.134 12.700 -9.786 1.00 94.88 90 PHE A C 1
ATOM 736 O O . PHE A 1 90 ? 3.669 12.722 -10.925 1.00 94.88 90 PHE A O 1
ATOM 743 N N . LYS A 1 91 ? 3.471 13.174 -8.721 1.00 94.81 91 LYS A N 1
ATOM 744 C CA . LYS A 1 91 ? 2.089 13.684 -8.732 1.00 94.81 91 LYS A CA 1
ATOM 745 C C . LYS A 1 91 ? 1.105 12.667 -9.312 1.00 94.81 91 LYS A C 1
ATOM 747 O O . LYS A 1 91 ? 0.370 12.959 -10.254 1.00 94.81 91 LYS A O 1
ATOM 752 N N . LEU A 1 92 ? 1.148 11.452 -8.779 1.00 94.81 92 LEU A N 1
ATOM 753 C CA . LEU A 1 92 ? 0.305 10.352 -9.229 1.00 94.81 92 LEU A CA 1
ATOM 754 C C . LEU A 1 92 ? -0.883 10.192 -8.275 1.00 94.81 92 LEU A C 1
ATOM 756 O O . LEU A 1 92 ? -0.778 9.492 -7.276 1.00 94.81 92 LEU A O 1
ATOM 760 N N . GLU A 1 93 ? -1.978 10.889 -8.574 1.00 94.50 93 GLU A N 1
ATOM 761 C CA . GLU A 1 93 ? -3.162 11.020 -7.705 1.00 94.50 93 GLU A CA 1
ATOM 762 C C . GLU A 1 93 ? -3.792 9.671 -7.333 1.00 94.50 93 GLU A C 1
ATOM 764 O O . GLU A 1 93 ? -4.037 9.446 -6.152 1.00 94.50 93 GLU A O 1
ATOM 769 N N . ASP A 1 94 ? -3.929 8.745 -8.286 1.00 93.56 94 ASP A N 1
ATOM 770 C CA . ASP A 1 94 ? -4.482 7.405 -8.026 1.00 93.56 94 ASP A CA 1
ATOM 771 C C . ASP A 1 94 ? -3.672 6.657 -6.950 1.00 93.56 94 ASP A C 1
ATOM 773 O O . ASP A 1 94 ? -4.225 6.142 -5.981 1.00 93.56 94 ASP A O 1
ATOM 777 N N . TYR A 1 95 ? -2.337 6.690 -7.058 1.00 97.00 95 TYR A N 1
ATOM 778 C CA . TYR A 1 95 ? -1.439 6.096 -6.061 1.00 97.00 95 TYR A CA 1
ATOM 779 C C . TYR A 1 95 ? -1.438 6.875 -4.744 1.00 97.00 95 TYR A C 1
ATOM 781 O O . TYR A 1 95 ? -1.277 6.297 -3.674 1.00 97.00 95 TYR A O 1
ATOM 789 N N . LEU A 1 96 ? -1.600 8.200 -4.785 1.00 98.44 96 LEU A N 1
ATOM 790 C CA . LEU A 1 96 ? -1.752 8.983 -3.561 1.00 98.44 96 LEU A CA 1
ATOM 791 C C . LEU A 1 96 ? -3.020 8.562 -2.810 1.00 98.44 96 LEU A C 1
ATOM 793 O O . LEU A 1 96 ? -2.963 8.457 -1.587 1.00 98.44 96 LEU A O 1
ATOM 797 N N . ALA A 1 97 ? -4.124 8.282 -3.502 1.00 98.38 97 ALA A N 1
ATOM 798 C CA . ALA A 1 97 ? -5.346 7.793 -2.874 1.00 98.38 97 ALA A CA 1
ATOM 799 C C . ALA A 1 97 ? -5.132 6.418 -2.217 1.00 98.38 97 ALA A C 1
ATOM 801 O O . ALA A 1 97 ? -5.289 6.296 -0.999 1.00 98.38 97 ALA A O 1
ATOM 802 N N . SER A 1 98 ? -4.699 5.417 -2.990 1.00 98.38 98 SER A N 1
ATOM 803 C CA . SER A 1 98 ? -4.558 4.032 -2.517 1.00 98.38 98 SER A CA 1
ATOM 804 C C . SER A 1 98 ? -3.521 3.885 -1.399 1.00 98.38 98 SER A C 1
ATOM 806 O O . SER A 1 98 ? -3.805 3.289 -0.360 1.00 98.38 98 SER A O 1
ATOM 808 N N . ILE A 1 99 ? -2.353 4.523 -1.528 1.00 98.75 99 ILE A N 1
ATOM 809 C CA . ILE A 1 99 ? -1.288 4.427 -0.520 1.00 98.75 99 ILE A CA 1
ATOM 810 C C . ILE A 1 99 ? -1.713 5.096 0.792 1.00 98.75 99 ILE A C 1
ATOM 812 O O . ILE A 1 99 ? -1.439 4.567 1.872 1.00 98.75 99 ILE A O 1
ATOM 816 N N . ASN A 1 100 ? -2.375 6.261 0.739 1.00 98.88 100 ASN A N 1
ATOM 817 C CA . ASN A 1 100 ? -2.881 6.892 1.963 1.00 98.88 100 ASN A CA 1
ATOM 818 C C . ASN A 1 100 ? -3.960 6.020 2.621 1.00 98.88 100 ASN A C 1
ATOM 820 O O . ASN A 1 100 ? -3.984 5.933 3.848 1.00 98.88 100 ASN A O 1
ATOM 824 N N . PHE A 1 101 ? -4.813 5.354 1.839 1.00 98.81 101 PHE A N 1
ATOM 825 C CA . PHE A 1 101 ? -5.817 4.439 2.376 1.00 98.81 101 PHE A CA 1
ATOM 826 C C . PHE A 1 101 ? -5.168 3.247 3.097 1.00 98.81 101 PHE A C 1
ATOM 828 O O . PHE A 1 101 ? -5.435 3.042 4.281 1.00 98.81 101 PHE A O 1
ATOM 835 N N . ALA A 1 102 ? -4.196 2.576 2.474 1.00 98.62 102 ALA A N 1
ATOM 836 C CA . ALA A 1 102 ? -3.489 1.445 3.082 1.00 98.62 102 ALA A CA 1
ATOM 837 C C . ALA A 1 102 ? -2.692 1.824 4.354 1.00 98.62 102 ALA A C 1
ATOM 839 O O . ALA A 1 102 ? -2.594 1.057 5.323 1.00 98.62 102 ALA A O 1
ATOM 840 N N . ILE A 1 103 ? -2.133 3.043 4.400 1.00 98.81 103 ILE A N 1
ATOM 841 C CA . ILE A 1 103 ? -1.517 3.591 5.619 1.00 98.81 103 ILE A CA 1
ATOM 842 C C . ILE A 1 103 ? -2.581 3.834 6.701 1.00 98.81 103 ILE A C 1
ATOM 844 O O . ILE A 1 103 ? -2.332 3.557 7.880 1.00 98.81 103 ILE A O 1
ATOM 848 N N . ALA A 1 104 ? -3.758 4.346 6.328 1.00 98.81 104 ALA A N 1
ATOM 849 C CA . ALA A 1 104 ? -4.859 4.577 7.257 1.00 98.81 104 ALA A CA 1
ATOM 850 C C . ALA A 1 104 ? -5.351 3.267 7.889 1.00 98.81 104 ALA A C 1
ATOM 852 O O . ALA A 1 104 ? -5.502 3.224 9.112 1.00 98.81 104 ALA A O 1
ATOM 853 N N . GLU A 1 105 ? -5.504 2.201 7.098 1.00 98.50 105 GLU A N 1
ATOM 854 C CA . GLU A 1 105 ? -5.836 0.850 7.577 1.00 98.50 105 GLU A CA 1
ATOM 855 C C . GLU A 1 105 ? -4.817 0.360 8.610 1.00 98.50 105 GLU A C 1
ATOM 857 O O . GLU A 1 105 ? -5.177 -0.023 9.724 1.00 98.50 105 GLU A O 1
ATOM 862 N N . ASN A 1 106 ? -3.521 0.493 8.312 1.00 97.88 106 ASN A N 1
ATOM 863 C CA . ASN A 1 106 ? -2.456 0.115 9.246 1.00 97.88 106 ASN A CA 1
ATOM 864 C C . ASN A 1 106 ? -2.530 0.879 10.579 1.00 97.88 106 ASN A C 1
ATOM 866 O O . ASN A 1 106 ? -2.220 0.327 11.639 1.00 97.88 106 ASN A O 1
ATOM 870 N N . TYR A 1 107 ? -2.905 2.162 10.561 1.00 98.38 107 TYR A N 1
ATOM 871 C CA . TYR A 1 107 ? -3.073 2.938 11.791 1.00 98.38 107 TYR A CA 1
ATOM 872 C C . TYR A 1 107 ? -4.376 2.627 12.525 1.00 98.38 107 TYR A C 1
ATOM 874 O O . TYR A 1 107 ? -4.384 2.685 13.759 1.00 98.38 107 TYR A O 1
ATOM 882 N N . LEU A 1 108 ? -5.438 2.270 11.804 1.00 98.00 108 LEU A N 1
ATOM 883 C CA . LEU A 1 108 ? -6.689 1.802 12.387 1.00 98.00 108 LEU A CA 1
ATOM 884 C C . LEU A 1 108 ? -6.459 0.507 13.178 1.00 98.00 108 LEU A C 1
ATOM 886 O O . LEU A 1 108 ? -6.819 0.450 14.352 1.00 98.00 108 LEU A O 1
ATOM 890 N N . GLU A 1 109 ? -5.761 -0.474 12.597 1.00 96.00 109 GLU A N 1
ATOM 891 C CA . GLU A 1 109 ? -5.405 -1.735 13.270 1.00 96.00 109 GLU A CA 1
ATOM 892 C C . GLU A 1 109 ? -4.595 -1.516 14.558 1.00 96.00 109 GLU A C 1
ATOM 894 O O . GLU A 1 109 ? -4.710 -2.263 15.532 1.00 96.00 109 GLU A O 1
ATOM 899 N N . LYS A 1 110 ? -3.780 -0.456 14.594 1.00 95.50 110 LYS A N 1
ATOM 900 C CA . LYS A 1 110 ? -2.997 -0.043 15.771 1.00 95.50 110 LYS A CA 1
ATOM 901 C C . LYS A 1 110 ? -3.809 0.773 16.785 1.00 95.50 110 LYS A C 1
ATOM 903 O O . LYS A 1 110 ? -3.225 1.290 17.739 1.00 95.50 110 LYS A O 1
ATOM 908 N N . ALA A 1 111 ? -5.114 0.941 16.569 1.00 97.19 111 ALA A N 1
ATOM 909 C CA . ALA A 1 111 ? -6.000 1.838 17.311 1.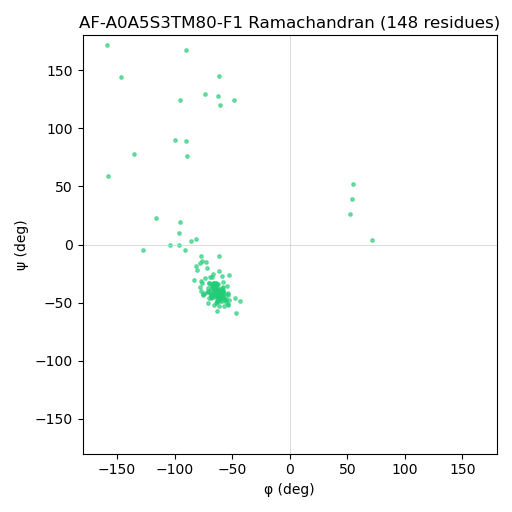00 97.19 111 ALA A CA 1
ATOM 910 C C . ALA A 1 111 ? -5.484 3.293 17.389 1.00 97.19 111 ALA A C 1
ATOM 912 O O . ALA A 1 111 ? -5.812 4.042 18.312 1.00 97.19 111 ALA A O 1
ATOM 913 N N . ASN A 1 112 ? -4.674 3.727 16.416 1.00 97.75 112 ASN A N 1
ATOM 914 C CA . ASN A 1 112 ? -4.164 5.091 16.337 1.00 97.75 112 ASN A CA 1
ATOM 915 C C . ASN A 1 112 ? -5.130 5.967 15.533 1.00 97.75 112 ASN A C 1
ATOM 917 O O . ASN A 1 112 ? -4.877 6.324 14.380 1.00 97.75 112 ASN A O 1
ATOM 921 N N . LYS A 1 113 ? -6.236 6.338 16.184 1.00 98.19 113 LYS A N 1
ATOM 922 C CA . LYS A 1 113 ? -7.320 7.152 15.617 1.00 98.19 113 LYS A CA 1
ATOM 923 C C . LYS A 1 113 ? -6.835 8.400 14.881 1.00 98.19 113 LYS A C 1
ATOM 925 O O . LYS A 1 113 ? -7.297 8.690 13.782 1.00 98.19 113 LYS A O 1
ATOM 930 N N . ALA A 1 114 ? -5.905 9.143 15.481 1.00 98.44 114 ALA A N 1
ATOM 931 C CA . ALA A 1 114 ? -5.437 10.407 14.923 1.00 98.44 114 ALA A CA 1
ATOM 932 C C . ALA A 1 114 ? -4.736 10.214 13.571 1.00 98.44 114 ALA A C 1
ATOM 934 O O . ALA A 1 114 ? -5.000 10.960 12.631 1.00 98.44 114 ALA A O 1
ATOM 935 N N . GLN A 1 115 ? -3.860 9.211 13.466 1.00 98.50 115 GLN A N 1
ATOM 936 C CA . GLN A 1 115 ? -3.169 8.922 12.211 1.00 98.50 115 GLN A CA 1
ATOM 937 C C . GLN A 1 115 ? -4.106 8.271 11.191 1.00 98.50 115 GLN A C 1
ATOM 939 O O . GLN A 1 115 ? -4.106 8.700 10.041 1.00 98.50 115 GLN A O 1
ATOM 944 N N . ALA A 1 116 ? -4.955 7.327 11.613 1.00 98.75 116 ALA A N 1
ATOM 945 C CA . ALA A 1 116 ? -5.946 6.701 10.738 1.00 98.75 116 ALA A CA 1
ATOM 946 C C . ALA A 1 116 ? -6.818 7.758 10.042 1.00 98.75 116 ALA A C 1
ATOM 948 O O . ALA A 1 116 ? -6.873 7.805 8.818 1.00 98.75 116 ALA A O 1
ATOM 949 N N . LEU A 1 117 ? -7.399 8.693 10.804 1.00 98.81 117 LEU A N 1
ATOM 950 C CA . LEU A 1 117 ? -8.212 9.774 10.241 1.00 98.81 117 LEU A CA 1
ATOM 951 C C . LEU A 1 117 ? -7.399 10.724 9.351 1.00 98.81 117 LEU A C 1
ATOM 953 O O . LEU A 1 117 ? -7.901 11.160 8.318 1.00 98.81 117 LEU A O 1
ATOM 957 N N . ASN A 1 118 ? -6.163 11.068 9.722 1.00 98.75 118 ASN A N 1
ATOM 958 C CA . ASN A 1 118 ? -5.333 11.967 8.915 1.00 98.75 118 ASN A CA 1
ATOM 959 C C . ASN A 1 118 ? -5.063 11.399 7.511 1.00 98.75 118 ASN A C 1
ATOM 961 O O . ASN A 1 118 ? -5.249 12.092 6.508 1.00 98.75 118 ASN A O 1
ATOM 965 N N . PHE A 1 119 ? -4.653 10.132 7.445 1.00 98.81 119 PHE A N 1
ATOM 966 C CA . PHE A 1 119 ? -4.381 9.458 6.180 1.00 98.81 119 PHE A CA 1
ATOM 967 C C . PHE A 1 119 ? -5.670 9.171 5.404 1.00 98.81 119 PHE A C 1
ATOM 969 O O . PHE A 1 119 ? -5.718 9.455 4.213 1.00 98.81 119 PHE A O 1
ATOM 976 N N . ALA A 1 120 ? -6.752 8.757 6.069 1.00 98.81 120 ALA A N 1
ATOM 977 C CA . ALA A 1 120 ? -8.036 8.503 5.416 1.00 98.81 120 ALA A CA 1
ATOM 978 C C . ALA A 1 120 ? -8.634 9.754 4.753 1.00 98.81 120 ALA A C 1
ATOM 980 O O . ALA A 1 120 ? -9.058 9.703 3.607 1.00 98.81 120 ALA A O 1
ATOM 981 N N . ASN A 1 121 ? -8.617 10.912 5.424 1.00 98.75 121 ASN A N 1
ATOM 982 C CA . ASN A 1 121 ? -9.111 12.158 4.820 1.00 98.75 121 ASN A CA 1
ATOM 983 C C . ASN A 1 121 ? -8.246 12.610 3.630 1.00 98.75 121 ASN A C 1
ATOM 985 O O . ASN A 1 121 ? -8.753 13.179 2.661 1.00 98.75 121 ASN A O 1
ATOM 989 N N . THR A 1 122 ? -6.938 12.345 3.694 1.00 98.62 122 THR A N 1
ATOM 990 C CA . THR A 1 122 ? -6.026 12.605 2.573 1.00 98.62 122 THR A CA 1
ATOM 991 C C . THR A 1 122 ? -6.337 11.673 1.403 1.00 98.62 122 THR A C 1
ATOM 993 O O . THR A 1 122 ? -6.459 12.145 0.275 1.00 98.62 122 THR A O 1
ATOM 996 N N . ALA A 1 123 ? -6.537 10.379 1.671 1.00 98.69 123 ALA A N 1
ATOM 997 C CA . ALA A 1 123 ? -6.958 9.399 0.674 1.00 98.69 123 ALA A CA 1
ATOM 998 C C . ALA A 1 123 ? -8.280 9.813 0.015 1.00 98.69 123 ALA A C 1
ATOM 1000 O O . ALA A 1 123 ? -8.358 9.838 -1.209 1.00 98.69 123 ALA A O 1
ATOM 1001 N N . LEU A 1 124 ? -9.273 10.227 0.814 1.00 98.62 124 LEU A N 1
ATOM 1002 C CA . LEU A 1 124 ? -10.589 10.648 0.327 1.00 98.62 124 LEU A CA 1
ATOM 1003 C C . LEU A 1 124 ? -10.470 11.821 -0.647 1.00 98.62 124 LEU A C 1
ATOM 1005 O O . LEU A 1 124 ? -11.053 11.790 -1.724 1.00 98.62 124 LEU A O 1
ATOM 1009 N N . THR A 1 125 ? -9.645 12.815 -0.305 1.00 98.44 125 THR A N 1
ATOM 1010 C CA . THR A 1 125 ? -9.403 13.983 -1.166 1.00 98.44 125 THR A CA 1
ATOM 1011 C C . THR A 1 125 ? -8.867 13.576 -2.543 1.00 98.44 125 THR A C 1
ATOM 1013 O O . THR A 1 125 ? -9.263 14.157 -3.552 1.00 98.44 125 THR A O 1
ATOM 1016 N N . PHE A 1 126 ? -7.959 12.597 -2.606 1.00 97.94 126 PHE A N 1
ATOM 1017 C CA . PHE A 1 126 ? -7.416 12.118 -3.880 1.00 97.94 126 PHE A CA 1
ATOM 1018 C C . PHE A 1 126 ? -8.382 11.184 -4.618 1.00 97.94 126 PHE A C 1
ATOM 1020 O O . PHE A 1 126 ? -8.494 11.290 -5.835 1.00 97.94 126 PHE A O 1
ATOM 1027 N N . ALA A 1 127 ? -9.131 10.339 -3.907 1.00 97.50 127 ALA A N 1
ATOM 1028 C CA . ALA A 1 127 ? -10.149 9.475 -4.503 1.00 97.50 127 ALA A CA 1
ATOM 1029 C C . ALA A 1 127 ? -11.285 10.291 -5.156 1.00 97.50 127 ALA A C 1
ATOM 1031 O O . ALA A 1 127 ? -11.715 9.976 -6.264 1.00 97.50 127 ALA A O 1
ATOM 1032 N N . GLU A 1 128 ? -11.706 11.399 -4.532 1.00 96.94 128 GLU A N 1
ATOM 1033 C CA . GLU A 1 128 ? -12.652 12.364 -5.117 1.00 96.94 128 GLU A CA 1
ATOM 1034 C C . GLU A 1 128 ? -12.096 13.021 -6.393 1.00 96.94 12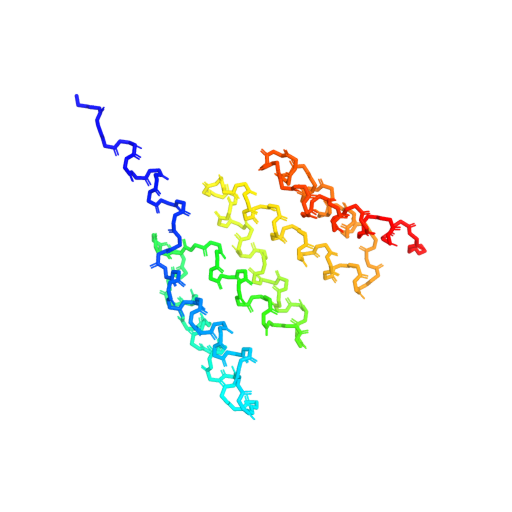8 GLU A C 1
ATOM 1036 O O . GLU A 1 128 ? -12.821 13.199 -7.372 1.00 96.94 128 GLU A O 1
ATOM 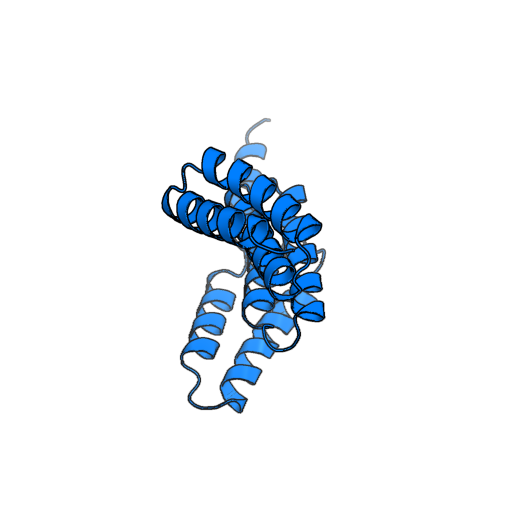1041 N N . GLN A 1 129 ? -10.803 13.375 -6.410 1.00 94.94 129 GLN A N 1
ATOM 1042 C CA . GLN A 1 129 ? -10.141 13.9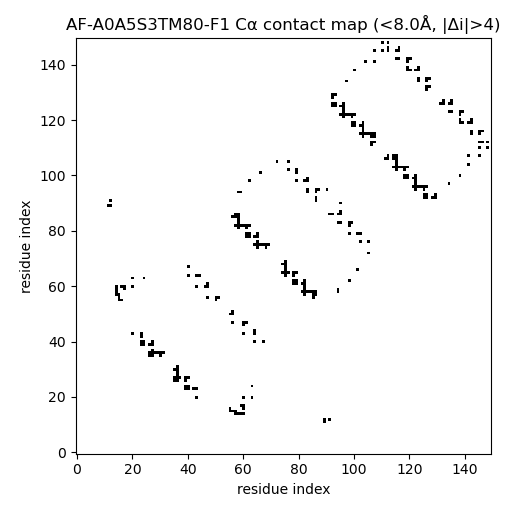52 -7.591 1.00 94.94 129 GLN A CA 1
ATOM 1043 C C . GLN A 1 129 ? -10.044 12.950 -8.747 1.00 94.94 129 GLN A C 1
ATOM 1045 O O . GLN A 1 129 ? -10.229 13.335 -9.903 1.00 94.94 129 GLN A O 1
ATOM 1050 N N . ALA A 1 130 ? -9.795 11.679 -8.428 1.00 90.69 130 ALA A N 1
ATOM 1051 C CA . ALA A 1 130 ? -9.750 10.578 -9.384 1.00 90.69 130 ALA A CA 1
ATOM 1052 C C . ALA A 1 130 ? -11.147 10.098 -9.831 1.00 90.69 130 ALA A C 1
ATOM 1054 O O . ALA A 1 130 ? -11.245 9.336 -10.792 1.00 90.69 130 ALA A O 1
ATOM 1055 N N . ALA A 1 131 ? -12.219 10.565 -9.176 1.00 94.75 131 ALA A N 1
ATOM 1056 C CA . ALA A 1 131 ? -13.586 10.070 -9.348 1.00 94.75 131 ALA A CA 1
ATOM 1057 C C . ALA A 1 131 ? -13.700 8.542 -9.151 1.00 94.75 131 ALA A C 1
ATOM 1059 O O . ALA A 1 131 ? -14.425 7.861 -9.879 1.00 94.75 131 ALA A O 1
ATOM 1060 N N . ASP A 1 132 ? -12.964 8.010 -8.171 1.00 95.44 132 ASP A N 1
ATOM 1061 C CA . ASP A 1 132 ? -13.009 6.600 -7.779 1.00 95.44 132 ASP A CA 1
ATOM 1062 C C . ASP A 1 132 ? -14.075 6.406 -6.693 1.00 95.44 132 ASP A C 1
ATOM 1064 O O . ASP A 1 132 ? -13.825 6.588 -5.500 1.00 95.44 132 ASP A O 1
ATOM 1068 N N . ASP A 1 133 ? -15.312 6.147 -7.116 1.00 96.88 133 ASP A N 1
ATOM 1069 C CA . ASP A 1 133 ? -16.463 6.036 -6.211 1.00 96.88 133 ASP A CA 1
ATOM 1070 C C . ASP A 1 133 ? -16.389 4.799 -5.296 1.00 96.88 133 ASP A C 1
ATOM 1072 O O . ASP A 1 133 ? -16.933 4.820 -4.190 1.00 96.88 133 ASP A O 1
ATOM 1076 N N . GLU A 1 134 ? -15.720 3.729 -5.740 1.00 97.44 134 GLU A N 1
ATOM 1077 C CA . GLU A 1 134 ? -15.541 2.501 -4.956 1.00 97.44 134 GLU A CA 1
ATOM 1078 C C . GLU A 1 134 ? -14.565 2.758 -3.808 1.00 97.44 134 GLU A C 1
ATOM 1080 O O . GLU A 1 134 ? -14.919 2.568 -2.643 1.00 97.44 134 GLU A O 1
ATOM 1085 N N . LEU A 1 135 ? -13.399 3.331 -4.112 1.00 97.38 135 LEU A N 1
ATOM 1086 C CA . LEU A 1 135 ? -12.418 3.683 -3.092 1.00 97.38 135 LEU A CA 1
ATOM 1087 C C . LEU A 1 135 ? -12.948 4.756 -2.125 1.00 97.38 135 LEU A C 1
ATOM 1089 O O . LEU A 1 135 ? -12.702 4.692 -0.920 1.00 97.38 135 LEU A O 1
ATOM 1093 N N . GLN A 1 136 ? -13.724 5.732 -2.610 1.00 98.50 136 GLN A N 1
ATOM 1094 C CA . GLN A 1 136 ? -14.393 6.706 -1.737 1.00 98.50 136 GLN A CA 1
ATOM 1095 C C . GLN A 1 136 ? -15.317 6.028 -0.716 1.00 98.50 136 GLN A C 1
ATOM 1097 O O . GLN A 1 136 ? -15.375 6.469 0.437 1.00 98.50 136 GLN A O 1
ATOM 1102 N N . LEU A 1 137 ? -16.053 4.984 -1.111 1.00 98.56 137 LEU A N 1
ATOM 1103 C CA . LEU A 1 137 ? -16.926 4.247 -0.199 1.00 98.56 137 LEU A CA 1
ATOM 1104 C C . LEU A 1 137 ? -16.105 3.549 0.892 1.00 98.56 137 LEU A C 1
ATOM 1106 O O . LEU A 1 137 ? -16.381 3.758 2.073 1.00 98.56 137 LEU A O 1
ATOM 1110 N N . GLU A 1 138 ? -15.065 2.809 0.506 1.00 98.56 138 GLU A N 1
ATOM 1111 C CA . GLU A 1 138 ? -14.178 2.092 1.435 1.00 98.56 138 GLU A CA 1
ATOM 1112 C C . GLU A 1 138 ? -13.500 3.044 2.435 1.00 98.56 138 GLU A C 1
ATOM 1114 O O . GLU A 1 138 ? -13.484 2.804 3.646 1.00 98.56 138 GLU A O 1
ATOM 1119 N N . ILE A 1 139 ? -13.014 4.196 1.959 1.00 98.75 139 ILE A N 1
ATOM 1120 C CA . ILE A 1 139 ? -12.399 5.211 2.821 1.00 98.75 139 ILE A CA 1
ATOM 1121 C 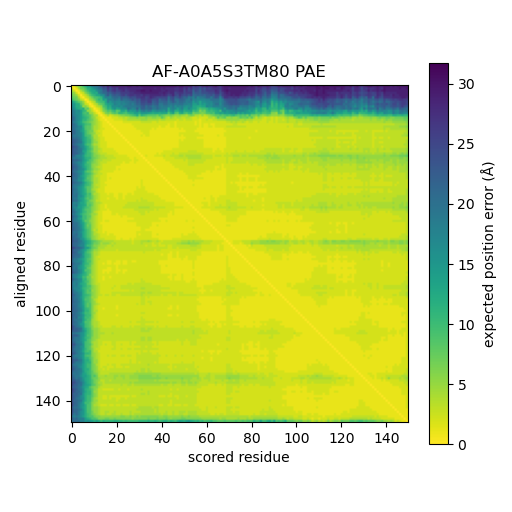C . ILE A 1 139 ? -13.416 5.787 3.816 1.00 98.75 139 ILE A C 1
ATOM 1123 O O . ILE A 1 139 ? -13.087 5.998 4.987 1.00 98.75 139 ILE A O 1
ATOM 1127 N N . ASN A 1 140 ? -14.653 6.050 3.385 1.00 98.69 140 ASN A N 1
ATOM 1128 C CA . ASN A 1 140 ? -15.694 6.554 4.282 1.00 98.69 140 ASN A CA 1
ATOM 1129 C C . ASN A 1 140 ? -16.069 5.527 5.362 1.00 98.69 140 ASN A C 1
ATOM 1131 O O . ASN A 1 140 ? -16.285 5.914 6.514 1.00 98.69 140 ASN A O 1
ATOM 1135 N N . GLU A 1 141 ? -16.102 4.234 5.031 1.00 98.69 141 GLU A N 1
ATOM 1136 C CA . GLU A 1 141 ? -16.302 3.157 6.008 1.00 98.69 141 GLU A CA 1
ATOM 1137 C C . GLU A 1 141 ? -15.176 3.135 7.051 1.00 98.69 141 GLU A C 1
ATOM 1139 O O . GLU A 1 141 ? -15.452 3.158 8.256 1.00 98.69 141 GLU A O 1
ATOM 1144 N N . LEU A 1 142 ? -13.919 3.232 6.611 1.00 98.62 142 LEU A N 1
ATOM 1145 C CA . LEU A 1 142 ? -12.766 3.331 7.507 1.00 98.62 142 LEU A CA 1
ATOM 1146 C C . LEU A 1 142 ? -12.832 4.572 8.409 1.00 98.62 142 LEU A C 1
ATOM 1148 O O . LEU A 1 142 ? -12.510 4.497 9.597 1.00 98.62 142 LEU A O 1
ATOM 1152 N N . ILE A 1 143 ? -13.263 5.727 7.888 1.00 98.75 143 ILE A N 1
ATOM 1153 C CA . ILE A 1 143 ? -13.433 6.957 8.681 1.00 98.75 143 ILE A CA 1
ATOM 1154 C C . ILE A 1 143 ? -14.499 6.764 9.765 1.00 98.75 143 ILE A C 1
ATOM 1156 O O . ILE A 1 143 ? -14.312 7.218 10.900 1.00 98.75 143 ILE A O 1
ATOM 1160 N N . LEU A 1 144 ? -15.620 6.109 9.449 1.00 98.56 144 LEU A N 1
ATOM 1161 C CA . LEU A 1 144 ? -16.661 5.799 10.433 1.00 98.56 144 LEU A CA 1
ATOM 1162 C C . LEU A 1 144 ? -16.122 4.879 11.534 1.00 98.56 144 LEU A C 1
ATOM 1164 O O . LEU A 1 144 ? -16.334 5.156 12.719 1.00 98.56 144 LEU A O 1
ATOM 1168 N N . GLU A 1 145 ? -15.373 3.843 11.159 1.00 98.50 145 GLU A N 1
ATOM 1169 C CA . GLU A 1 145 ? -14.750 2.924 12.110 1.00 98.50 145 GLU A CA 1
ATOM 1170 C C . GLU A 1 145 ? -13.718 3.634 12.994 1.00 98.50 145 GLU A C 1
ATOM 1172 O O . GLU A 1 145 ? -13.803 3.571 14.224 1.00 98.50 145 GLU A O 1
ATOM 1177 N N . ALA A 1 146 ? -12.806 4.410 12.405 1.00 98.19 146 ALA A N 1
ATOM 1178 C CA . ALA A 1 146 ? -11.810 5.187 13.139 1.00 98.19 146 ALA A CA 1
ATOM 1179 C C . ALA A 1 146 ? -12.460 6.170 14.125 1.00 98.19 146 ALA A C 1
ATOM 1181 O O . ALA A 1 146 ? -11.966 6.369 15.236 1.00 98.19 146 ALA A O 1
ATOM 1182 N N . ASN A 1 147 ? -13.598 6.771 13.767 1.00 98.19 147 ASN A N 1
ATOM 1183 C CA . ASN A 1 147 ? -14.337 7.658 14.666 1.00 98.19 14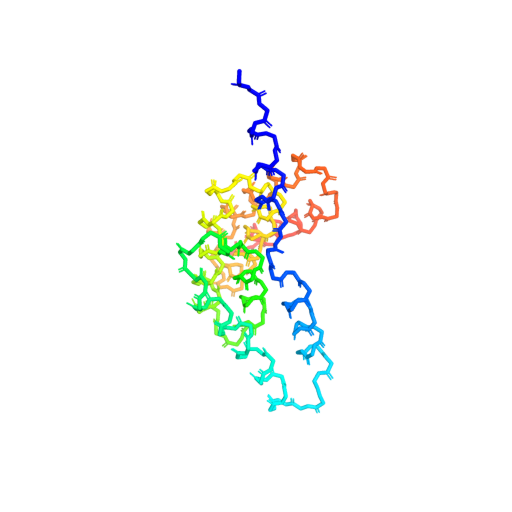7 ASN A CA 1
ATOM 1184 C C . ASN A 1 147 ? -14.943 6.940 15.878 1.00 98.19 147 ASN A C 1
ATOM 1186 O O . ASN A 1 147 ? -15.109 7.581 16.921 1.00 98.19 147 ASN A O 1
ATOM 1190 N N . SER A 1 148 ? -15.215 5.638 15.764 1.00 97.25 148 SER A N 1
ATOM 1191 C CA . SER A 1 148 ? -15.705 4.796 16.859 1.00 97.25 148 SER A CA 1
ATOM 1192 C C . SER A 1 148 ? -14.614 4.376 17.853 1.00 97.25 148 SER A C 1
ATOM 1194 O O . SER A 1 148 ? -14.940 3.968 18.970 1.00 97.25 148 SER A O 1
ATOM 1196 N N . LEU A 1 149 ? -13.331 4.517 17.485 1.00 95.00 149 LEU A N 1
ATOM 1197 C CA . LEU A 1 149 ? -12.218 4.284 18.403 1.00 95.00 149 LEU A CA 1
ATOM 1198 C C . LEU A 1 149 ? -12.282 5.256 19.600 1.00 95.00 149 LEU A C 1
ATOM 1200 O O . LEU A 1 149 ? -12.695 6.413 19.418 1.00 95.00 149 LEU A O 1
ATOM 1204 N N . PRO A 1 150 ? -11.872 4.800 20.801 1.00 84.75 150 PRO A N 1
ATOM 1205 C CA . PRO A 1 150 ? -11.900 5.592 22.030 1.00 84.75 150 PRO A CA 1
ATOM 1206 C C . PRO A 1 150 ? -11.022 6.851 21.985 1.00 84.75 150 PRO A C 1
ATOM 1208 O O . PRO A 1 150 ? -10.093 6.933 21.147 1.00 84.75 150 PRO A O 1
#